Protein AF-A0A392MJX4-F1 (afdb_monomer_lite)

Radius of gyration: 23.98 Å; chains: 1; bounding box: 53×47×61 Å

Sequence (134 aa):
MEDSHSSLFNLGILDTLTDDELHEILDSYDAFCNATQSLLGGAGDLSYGAQFVSHVHTLCKHGLESLVLDHFLKVLEETFERNGASRFWRHFDPYADFVGLNKNDDINIDEDEIESVLYNALEEISIEKQYQEK

Foldseek 3Di:
DDDDPDPPDPVCVVVVDDPVLVVLLVVLVVQLLVLLCQQLPDPGDCVSVVVNVVSCVSCVVVVCNVVSVVSSVVSNVVSCCCVLVVLLCVLCVVVPVVVVVPPDPPDPPPPVVVVVSNVVSVVVSVVVVVVVVD

Structure (mmCIF, N/CA/C/O backbone):
data_AF-A0A392MJX4-F1
#
_entry.id   AF-A0A392MJX4-F1
#
loop_
_atom_site.group_PDB
_atom_site.id
_atom_site.type_symbol
_atom_site.label_atom_id
_atom_site.label_alt_id
_atom_site.label_comp_id
_atom_site.label_asym_id
_atom_site.label_entity_id
_atom_site.label_seq_id
_atom_site.pdbx_PDB_ins_code
_atom_site.Cartn_x
_atom_site.Cartn_y
_atom_site.Cartn_z
_atom_site.occupancy
_atom_site.B_iso_or_equiv
_atom_site.auth_seq_id
_atom_site.auth_comp_id
_atom_site.auth_asym_id
_atom_site.auth_atom_id
_atom_site.pdbx_PDB_model_num
ATOM 1 N N . MET A 1 1 ? -6.989 35.815 27.391 1.00 40.19 1 MET A N 1
ATOM 2 C CA . MET A 1 1 ? -6.335 35.148 26.250 1.00 40.19 1 MET A CA 1
ATOM 3 C C . MET A 1 1 ? -6.294 33.692 26.657 1.00 40.19 1 MET A C 1
ATOM 5 O O . MET A 1 1 ? -5.541 33.367 27.559 1.00 40.19 1 MET A O 1
ATOM 9 N N . GLU A 1 2 ? -7.266 32.917 26.184 1.00 41.00 2 GLU A N 1
ATOM 10 C CA . GLU A 1 2 ? -7.479 31.521 26.580 1.00 41.00 2 GLU A CA 1
ATOM 11 C C . GLU A 1 2 ? -6.544 30.597 25.799 1.00 41.00 2 GLU A C 1
ATOM 13 O O . GLU A 1 2 ? -6.492 30.641 24.569 1.00 41.00 2 GLU A O 1
ATOM 18 N N . ASP A 1 3 ? -5.821 29.766 26.543 1.00 44.00 3 ASP A N 1
ATOM 19 C CA . ASP A 1 3 ? -4.974 28.684 26.060 1.00 44.00 3 ASP A CA 1
ATOM 20 C C . ASP A 1 3 ? -5.820 27.616 25.346 1.00 44.00 3 ASP A C 1
ATOM 22 O O . ASP A 1 3 ? -6.567 26.875 25.978 1.00 44.00 3 ASP A O 1
ATOM 26 N N . SER A 1 4 ? -5.710 27.522 24.016 1.00 49.44 4 SER A N 1
ATOM 27 C CA . SER A 1 4 ? -6.468 26.566 23.183 1.00 49.44 4 SER A CA 1
ATOM 28 C C . SER A 1 4 ? -5.571 25.573 22.431 1.00 49.44 4 SER A C 1
ATOM 30 O O . SER A 1 4 ? -5.797 25.305 21.254 1.00 49.44 4 SER A O 1
ATOM 32 N N . HIS A 1 5 ? -4.541 25.014 23.081 1.00 50.31 5 HIS A N 1
ATOM 33 C CA . HIS A 1 5 ? -3.612 24.087 22.406 1.00 50.31 5 HIS A CA 1
ATOM 34 C C . HIS A 1 5 ? 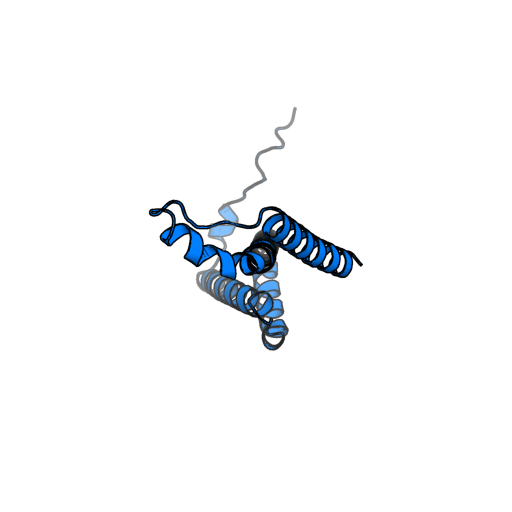-3.306 22.754 23.117 1.00 50.31 5 HIS A C 1
ATOM 36 O O . HIS A 1 5 ? -2.470 22.008 22.618 1.00 50.31 5 HIS A O 1
ATOM 42 N N . SER A 1 6 ? -3.984 22.366 24.208 1.00 49.78 6 SER A N 1
ATOM 43 C CA . SER A 1 6 ? -3.632 21.114 24.921 1.00 49.78 6 SER A CA 1
ATOM 44 C C . SER A 1 6 ? -4.520 19.886 24.640 1.00 49.78 6 SER A C 1
ATOM 46 O O . SER A 1 6 ? -4.470 18.934 25.413 1.00 49.78 6 SER A O 1
ATOM 48 N N . SER A 1 7 ? -5.337 19.864 23.578 1.00 51.97 7 SER A N 1
ATOM 49 C CA . SER A 1 7 ? -6.310 18.768 23.349 1.00 51.97 7 SER A CA 1
ATOM 50 C C . SER A 1 7 ? -6.000 17.837 22.164 1.00 51.97 7 SER A C 1
ATOM 52 O O . SER A 1 7 ? -6.863 17.053 21.778 1.00 51.97 7 SER A O 1
ATOM 54 N N . LEU A 1 8 ? -4.814 17.901 21.551 1.00 54.16 8 LEU A N 1
ATOM 55 C CA . LEU A 1 8 ? -4.556 17.126 20.324 1.00 54.16 8 LEU A CA 1
ATOM 56 C C . LEU A 1 8 ? -4.171 15.655 20.553 1.00 54.16 8 LEU A C 1
ATOM 58 O O . LEU A 1 8 ? -4.323 14.861 19.636 1.00 54.16 8 LEU A O 1
ATOM 62 N N . PHE A 1 9 ? -3.749 15.263 21.760 1.00 57.44 9 PHE A N 1
ATOM 63 C CA . PHE A 1 9 ? -3.405 13.868 22.065 1.00 57.44 9 PHE A CA 1
ATOM 64 C C . PHE A 1 9 ? -3.848 13.500 23.476 1.00 57.44 9 PHE A C 1
ATOM 66 O O . PHE A 1 9 ? -3.088 13.603 24.439 1.00 57.44 9 PHE A O 1
ATOM 73 N N . ASN A 1 10 ? -5.105 13.083 23.609 1.00 65.81 10 ASN A N 1
ATOM 74 C CA . ASN A 1 10 ? -5.617 12.574 24.872 1.00 65.81 10 ASN A CA 1
ATOM 75 C C . ASN A 1 10 ? -5.191 11.106 25.032 1.00 65.81 10 ASN A C 1
ATOM 77 O O . ASN A 1 10 ? -5.975 10.188 24.818 1.00 65.81 10 ASN A O 1
ATOM 81 N N . LEU A 1 11 ? -3.915 10.893 25.372 1.00 66.50 11 LEU A N 1
ATOM 82 C CA . LEU A 1 11 ? -3.323 9.567 25.608 1.00 66.50 11 LEU A CA 1
ATOM 83 C C . LEU A 1 11 ? -4.070 8.760 26.683 1.00 66.50 11 LEU A C 1
ATOM 85 O O . LEU A 1 11 ? -3.963 7.542 26.689 1.00 66.50 11 LEU A O 1
ATOM 89 N N . GLY A 1 12 ? -4.880 9.410 27.528 1.00 67.88 12 GLY A N 1
ATOM 90 C CA . GLY A 1 12 ? -5.768 8.738 28.483 1.00 67.88 12 GLY A CA 1
ATOM 91 C C . GLY A 1 12 ? -6.846 7.855 27.839 1.00 67.88 12 GLY A C 1
ATOM 92 O O . GLY A 1 12 ? -7.420 7.021 28.525 1.00 67.88 12 GLY A O 1
ATOM 93 N N . ILE A 1 13 ? -7.099 7.969 26.527 1.00 70.81 13 ILE A N 1
ATOM 94 C CA . ILE A 1 13 ? -7.909 6.985 25.784 1.00 70.81 13 ILE A CA 1
ATOM 95 C C . ILE A 1 13 ? -7.248 5.598 25.783 1.00 70.81 13 ILE A C 1
ATOM 97 O O . ILE A 1 13 ? -7.950 4.589 25.801 1.00 70.81 13 ILE A O 1
ATOM 101 N N . LEU A 1 14 ? -5.914 5.526 25.834 1.00 73.69 14 LEU A N 1
ATOM 102 C CA . LEU A 1 14 ? -5.201 4.250 25.933 1.00 73.69 14 LEU A CA 1
ATOM 103 C C . LEU A 1 14 ? -5.455 3.553 27.273 1.00 73.69 14 LEU A C 1
ATOM 105 O O . LEU A 1 14 ? -5.486 2.331 27.316 1.00 73.69 14 LEU A O 1
ATOM 109 N N . ASP A 1 15 ? -5.723 4.313 28.337 1.00 78.25 15 ASP A N 1
ATOM 110 C CA . ASP A 1 15 ? -6.066 3.757 29.652 1.00 78.25 15 ASP A CA 1
ATOM 111 C C . ASP A 1 15 ? -7.517 3.241 29.716 1.00 78.25 15 ASP A C 1
ATOM 113 O O . ASP A 1 15 ? -7.893 2.559 30.669 1.00 78.25 15 ASP A O 1
ATOM 117 N N . THR A 1 16 ? -8.350 3.574 28.720 1.00 82.12 16 THR A N 1
ATOM 118 C CA . THR A 1 16 ? -9.741 3.094 28.618 1.00 82.12 16 THR A CA 1
ATOM 119 C C . THR A 1 16 ? -9.893 1.823 27.789 1.00 82.12 16 THR A C 1
ATOM 121 O O . THR A 1 16 ? -10.964 1.220 27.812 1.00 82.12 16 THR A O 1
ATOM 124 N N . LEU A 1 17 ? -8.835 1.419 27.085 1.00 85.88 17 LEU A N 1
ATOM 125 C CA . LEU A 1 17 ? -8.809 0.223 26.257 1.00 85.88 17 LEU A CA 1
ATOM 126 C C . LEU A 1 17 ? -8.699 -1.032 27.122 1.00 85.88 17 LEU A C 1
ATOM 128 O O . LEU A 1 17 ? -7.837 -1.145 27.994 1.00 85.88 17 LEU A O 1
ATOM 132 N N . THR A 1 18 ? -9.577 -1.989 26.857 1.00 90.69 18 THR A N 1
ATOM 133 C CA . THR A 1 18 ? -9.494 -3.326 27.446 1.00 90.69 18 THR A CA 1
ATOM 134 C C . THR A 1 18 ? -8.467 -4.190 26.709 1.00 90.69 18 THR A C 1
ATOM 136 O O . THR A 1 18 ? -8.162 -3.950 25.539 1.00 90.69 18 THR A O 1
ATOM 139 N N . ASP A 1 19 ? -7.955 -5.232 27.371 1.00 90.50 19 ASP A N 1
ATOM 140 C CA . ASP A 1 19 ? -7.042 -6.199 26.740 1.00 90.50 19 ASP A CA 1
ATOM 141 C C . ASP A 1 19 ? -7.672 -6.861 25.499 1.00 90.50 19 ASP A C 1
ATOM 143 O O . ASP A 1 19 ? -6.989 -7.076 24.497 1.00 90.50 19 ASP A O 1
ATOM 147 N N . ASP A 1 20 ? -8.983 -7.125 25.535 1.00 92.25 20 ASP A N 1
ATOM 148 C CA . ASP A 1 20 ? -9.726 -7.707 24.411 1.00 92.25 20 ASP A CA 1
ATOM 149 C C . ASP A 1 20 ? -9.774 -6.751 23.205 1.00 92.25 20 ASP A C 1
ATOM 151 O O . ASP A 1 20 ? -9.562 -7.170 22.066 1.00 92.25 20 ASP A O 1
ATOM 155 N N . GLU A 1 21 ? -10.009 -5.457 23.440 1.00 91.00 21 GLU A N 1
ATOM 156 C CA . GLU A 1 21 ? -10.014 -4.436 22.384 1.00 91.00 21 GLU A CA 1
ATOM 157 C C . GLU A 1 21 ? -8.611 -4.198 21.816 1.00 91.00 21 GLU A C 1
ATOM 159 O O . GLU A 1 21 ? -8.460 -4.035 20.606 1.00 91.00 21 GLU A O 1
ATOM 164 N N . LEU A 1 22 ? -7.573 -4.226 22.658 1.00 91.19 22 LEU A N 1
ATOM 165 C CA . LEU A 1 22 ? -6.184 -4.150 22.198 1.00 91.19 22 LEU A CA 1
ATOM 166 C C . LEU A 1 22 ? -5.834 -5.321 21.281 1.00 91.19 22 LEU A C 1
ATOM 168 O O . LEU A 1 22 ? -5.216 -5.115 20.235 1.00 91.19 22 LEU A O 1
ATOM 172 N N . HIS A 1 23 ? -6.238 -6.536 21.650 1.00 93.94 23 HIS A N 1
ATOM 173 C CA . HIS A 1 23 ? -5.995 -7.710 20.823 1.00 93.94 23 HIS A CA 1
ATOM 174 C C . HIS A 1 23 ? -6.762 -7.628 19.496 1.00 93.94 23 HIS A C 1
ATOM 176 O O . HIS A 1 23 ? -6.169 -7.838 18.440 1.00 93.94 23 HIS A O 1
ATOM 182 N N . GLU A 1 24 ? -8.034 -7.209 19.527 1.00 94.75 24 GLU A N 1
ATOM 183 C CA . GLU A 1 24 ? -8.847 -6.984 18.323 1.00 94.75 24 GLU A CA 1
ATOM 184 C C . GLU A 1 24 ? -8.207 -5.954 17.375 1.00 94.75 24 GLU A C 1
ATOM 186 O O . GLU A 1 24 ? -8.180 -6.172 16.159 1.00 94.75 24 GLU A O 1
ATOM 191 N N . ILE A 1 25 ? -7.680 -4.846 17.912 1.00 93.94 25 ILE A N 1
ATOM 192 C CA . ILE A 1 25 ? -6.996 -3.808 17.130 1.00 93.94 25 ILE A CA 1
ATOM 193 C C . ILE A 1 25 ? -5.735 -4.365 16.473 1.00 93.94 25 ILE A C 1
ATOM 195 O O . ILE A 1 25 ? -5.545 -4.164 15.273 1.00 93.94 25 ILE A O 1
ATOM 199 N N . LEU A 1 26 ? -4.880 -5.054 17.233 1.00 94.81 26 LEU A N 1
ATOM 200 C CA . LEU A 1 26 ? -3.616 -5.587 16.722 1.00 94.81 26 LEU A CA 1
ATOM 201 C C . LEU A 1 26 ? -3.848 -6.637 15.633 1.00 94.81 26 LEU A C 1
ATOM 203 O O . LEU A 1 26 ? -3.254 -6.538 14.559 1.00 94.81 26 LEU A O 1
ATOM 207 N N . ASP A 1 27 ? -4.757 -7.581 15.874 1.00 96.31 27 ASP A N 1
ATOM 208 C CA . ASP A 1 27 ? -5.085 -8.636 14.916 1.00 96.31 27 ASP A CA 1
ATOM 209 C C . ASP A 1 27 ? -5.732 -8.057 13.654 1.00 96.31 27 ASP A C 1
ATOM 211 O O . ASP A 1 27 ? -5.393 -8.440 12.532 1.00 96.31 27 ASP A O 1
ATOM 215 N N . SER A 1 28 ? -6.639 -7.086 13.817 1.00 95.69 28 SER A N 1
ATOM 216 C CA . SER A 1 28 ? -7.266 -6.413 12.678 1.00 95.69 28 SER A CA 1
ATOM 217 C C . SER A 1 28 ? -6.265 -5.590 11.882 1.00 95.69 28 SER A C 1
ATOM 219 O O . SER A 1 28 ? -6.368 -5.548 10.659 1.00 95.69 28 SER A O 1
ATOM 221 N N . TYR A 1 29 ? -5.295 -4.952 12.539 1.00 95.94 29 TYR A N 1
ATOM 222 C CA . TYR A 1 29 ? -4.262 -4.174 11.865 1.00 95.94 29 TYR A CA 1
ATOM 223 C C . TYR A 1 29 ? -3.300 -5.062 11.074 1.00 95.94 29 TYR A C 1
ATOM 225 O O . TYR A 1 29 ? -3.015 -4.758 9.915 1.00 95.94 29 TYR A O 1
ATOM 233 N N . ASP A 1 30 ? -2.851 -6.184 11.640 1.00 96.12 30 ASP A N 1
ATOM 234 C CA . ASP A 1 30 ? -2.000 -7.141 10.923 1.00 96.12 30 ASP A CA 1
ATOM 235 C C . ASP A 1 30 ? -2.737 -7.746 9.717 1.00 96.12 30 ASP A C 1
ATOM 237 O O . ASP A 1 30 ? -2.242 -7.732 8.585 1.00 96.12 30 ASP A O 1
ATOM 241 N N . ALA A 1 31 ? -3.982 -8.184 9.920 1.00 95.19 31 ALA A N 1
ATOM 242 C CA . ALA A 1 31 ? -4.804 -8.732 8.849 1.00 95.19 31 ALA A CA 1
ATOM 243 C C . ALA A 1 31 ? -5.139 -7.689 7.767 1.00 95.19 31 ALA A C 1
ATOM 245 O O . ALA A 1 31 ? -5.152 -8.018 6.578 1.00 95.19 31 ALA A O 1
ATOM 246 N N . PHE A 1 32 ? -5.348 -6.425 8.146 1.00 96.12 32 PHE A N 1
ATOM 247 C CA . PHE A 1 32 ? -5.483 -5.304 7.215 1.00 96.12 32 PHE A CA 1
ATOM 248 C C . PHE A 1 32 ? -4.216 -5.097 6.377 1.00 96.12 32 PHE A C 1
ATOM 250 O O . PHE A 1 32 ? -4.319 -4.989 5.153 1.00 96.12 32 PHE A O 1
ATOM 257 N N . CYS A 1 33 ? -3.030 -5.084 6.996 1.00 94.06 33 CYS A N 1
ATOM 258 C CA . CYS A 1 33 ? -1.757 -4.960 6.279 1.00 94.06 33 CYS A CA 1
ATOM 259 C C . CYS A 1 33 ? -1.606 -6.087 5.243 1.00 94.06 33 CYS A C 1
ATOM 261 O O . CYS A 1 33 ? -1.330 -5.834 4.069 1.00 94.06 33 CYS A O 1
ATOM 263 N N . ASN A 1 34 ? -1.869 -7.330 5.654 1.00 93.12 34 ASN A N 1
ATOM 264 C CA . ASN A 1 34 ? -1.781 -8.507 4.789 1.00 93.12 34 ASN A CA 1
ATOM 265 C C . ASN A 1 34 ? -2.790 -8.463 3.626 1.00 93.12 34 ASN A C 1
ATOM 267 O O . ASN A 1 34 ? -2.437 -8.754 2.478 1.00 93.12 34 ASN A O 1
ATOM 271 N N . ALA A 1 35 ? -4.036 -8.058 3.893 1.00 93.19 35 ALA A N 1
ATOM 272 C CA . ALA A 1 35 ? -5.058 -7.895 2.861 1.00 93.19 35 ALA A CA 1
ATOM 273 C C . ALA A 1 35 ? -4.703 -6.764 1.882 1.00 93.19 35 ALA A C 1
ATOM 275 O O . ALA A 1 35 ? -4.875 -6.923 0.676 1.00 93.19 35 ALA A O 1
ATOM 276 N N . THR A 1 36 ? -4.144 -5.656 2.377 1.00 92.38 36 THR A N 1
ATOM 277 C CA . THR A 1 36 ? -3.678 -4.528 1.553 1.00 92.38 36 THR A CA 1
ATOM 278 C C . THR A 1 36 ? -2.566 -4.962 0.602 1.00 92.38 36 THR A C 1
ATOM 280 O O . THR A 1 36 ? -2.638 -4.695 -0.597 1.00 92.38 36 THR A O 1
ATOM 283 N N . GLN A 1 37 ? -1.575 -5.703 1.105 1.00 89.94 37 GLN A N 1
ATOM 284 C CA . GLN A 1 37 ? -0.499 -6.262 0.282 1.00 89.94 37 GLN A CA 1
ATOM 285 C C . GLN A 1 37 ? -1.018 -7.263 -0.758 1.00 89.94 37 GLN A C 1
ATOM 287 O O . GLN A 1 37 ? -0.514 -7.297 -1.876 1.00 89.94 37 GLN A O 1
ATOM 292 N N . SER A 1 38 ? -2.043 -8.052 -0.427 1.00 90.31 38 SER A N 1
ATOM 293 C CA . SER A 1 38 ? -2.642 -9.021 -1.360 1.00 90.31 38 SER A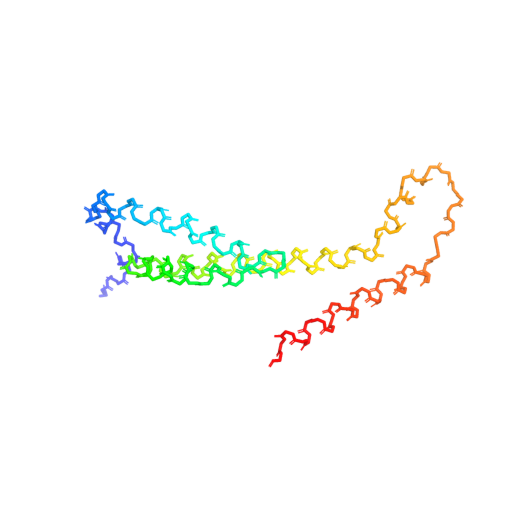 CA 1
ATOM 294 C C . SER A 1 38 ? -3.492 -8.347 -2.447 1.00 90.31 38 SER A C 1
ATOM 296 O O . SER A 1 38 ? -3.515 -8.799 -3.592 1.00 90.31 38 SER A O 1
ATOM 298 N N . LEU A 1 39 ? -4.166 -7.244 -2.106 1.00 89.06 39 LEU A N 1
ATOM 299 C CA . LEU A 1 39 ? -4.972 -6.450 -3.037 1.00 89.06 39 LEU A CA 1
ATOM 300 C C . LEU A 1 39 ? -4.113 -5.639 -4.008 1.00 89.06 39 LEU A C 1
ATOM 302 O O . LEU A 1 39 ? -4.426 -5.580 -5.194 1.00 89.06 39 LEU A O 1
ATOM 306 N N . LEU A 1 40 ? -3.055 -5.001 -3.504 1.00 84.75 40 LEU A N 1
ATOM 307 C CA . LEU A 1 40 ? -2.212 -4.095 -4.289 1.00 84.75 40 LEU A CA 1
ATOM 308 C C . LEU A 1 40 ? -0.993 -4.803 -4.902 1.00 84.75 40 LEU A C 1
ATOM 310 O O . LEU A 1 40 ? -0.450 -4.363 -5.910 1.00 84.75 40 LEU A O 1
ATOM 314 N N . GLY A 1 41 ? -0.552 -5.921 -4.331 1.00 77.31 41 GLY A N 1
ATOM 315 C CA . GLY A 1 41 ? 0.622 -6.647 -4.794 1.00 77.31 41 GLY A CA 1
ATOM 316 C C . GLY A 1 41 ? 0.391 -7.457 -6.075 1.00 77.31 41 GLY A C 1
ATOM 317 O O . GLY A 1 41 ? -0.561 -8.226 -6.198 1.00 77.31 41 GLY A O 1
ATOM 318 N N . GLY A 1 42 ? 1.343 -7.372 -7.010 1.00 70.69 42 GLY A N 1
ATOM 319 C CA . GLY A 1 42 ? 1.433 -8.279 -8.158 1.00 70.69 42 GLY A CA 1
ATOM 320 C C . GLY A 1 42 ? 0.227 -8.193 -9.097 1.00 70.69 42 GLY A C 1
ATOM 321 O O . GLY A 1 42 ? 0.012 -7.162 -9.723 1.00 70.69 42 GLY A O 1
ATOM 322 N N . ALA A 1 43 ? -0.523 -9.293 -9.228 1.00 67.44 43 ALA A N 1
ATOM 323 C CA . ALA A 1 43 ? -1.716 -9.370 -10.076 1.00 67.44 43 ALA A CA 1
ATOM 324 C C . ALA A 1 43 ? -2.993 -8.816 -9.409 1.00 67.44 43 ALA A C 1
ATOM 326 O O . ALA A 1 43 ? -3.997 -8.671 -10.101 1.00 67.44 43 ALA A O 1
ATOM 327 N N . GLY A 1 44 ? -2.948 -8.518 -8.102 1.00 76.62 44 GLY A N 1
ATOM 328 C CA . GLY A 1 44 ? -4.082 -8.070 -7.293 1.00 76.62 44 GLY A CA 1
ATOM 329 C C . GLY A 1 44 ? -5.151 -9.150 -7.100 1.00 76.62 44 GLY A C 1
ATOM 330 O O . GLY A 1 44 ? -5.844 -9.537 -8.040 1.00 76.62 44 GLY A O 1
ATOM 331 N N . ASP A 1 45 ? -5.324 -9.637 -5.869 1.00 83.69 45 ASP A N 1
ATOM 332 C CA . ASP A 1 45 ? -6.373 -10.614 -5.555 1.00 83.69 45 ASP A CA 1
ATOM 333 C C . ASP A 1 45 ? -7.589 -9.946 -4.897 1.00 83.69 45 ASP A C 1
ATOM 335 O O . ASP A 1 45 ? -7.628 -9.681 -3.693 1.00 83.69 45 ASP A O 1
ATOM 339 N N . LEU A 1 46 ? -8.629 -9.710 -5.704 1.00 85.69 46 LEU A N 1
ATOM 340 C CA . LEU A 1 46 ? -9.884 -9.096 -5.261 1.00 85.69 46 LEU A CA 1
ATOM 341 C C . LEU A 1 46 ? -10.682 -9.964 -4.274 1.00 85.69 46 LEU A C 1
ATOM 343 O O . LEU A 1 46 ? -11.605 -9.451 -3.637 1.00 85.69 46 LEU A O 1
ATOM 347 N N . SER A 1 47 ? -10.347 -11.249 -4.104 1.00 87.19 47 SER A N 1
ATOM 348 C CA . SER A 1 47 ? -11.020 -12.113 -3.125 1.00 87.19 47 SER A CA 1
ATOM 349 C C . SER A 1 47 ? -10.808 -11.639 -1.680 1.00 87.19 47 SER A C 1
ATOM 351 O O . SER A 1 47 ? -11.675 -11.852 -0.830 1.00 87.19 47 SER A O 1
ATOM 353 N N . TYR A 1 48 ? -9.732 -10.888 -1.421 1.00 86.06 48 TYR A N 1
ATOM 354 C CA . TYR A 1 48 ? -9.432 -10.288 -0.120 1.00 86.06 48 TYR A CA 1
ATOM 355 C C . TYR A 1 48 ? -10.229 -9.008 0.171 1.00 86.06 48 TYR A C 1
ATOM 357 O O . TYR A 1 48 ? -10.193 -8.513 1.297 1.00 86.06 48 TYR A O 1
ATOM 365 N N . GLY A 1 49 ? -10.993 -8.476 -0.792 1.00 88.00 49 GLY A N 1
ATOM 366 C CA . GLY A 1 49 ? -11.714 -7.208 -0.636 1.00 88.00 49 GLY A CA 1
ATOM 367 C C . GLY A 1 49 ? -12.711 -7.204 0.529 1.00 88.00 49 GLY A C 1
ATOM 368 O O . GLY A 1 49 ? -12.785 -6.237 1.284 1.00 88.00 49 GLY A O 1
ATOM 369 N N . ALA A 1 50 ? -13.441 -8.304 0.736 1.00 90.06 50 ALA A N 1
ATOM 370 C CA . ALA A 1 50 ? -14.389 -8.412 1.848 1.00 90.06 50 ALA A CA 1
ATOM 371 C C . ALA A 1 50 ? -13.684 -8.437 3.216 1.00 90.06 50 ALA A C 1
ATOM 373 O O . ALA A 1 50 ? -14.140 -7.797 4.164 1.00 90.06 50 ALA A O 1
ATOM 374 N N . GLN A 1 51 ? -12.552 -9.140 3.305 1.00 90.88 51 GLN A N 1
ATOM 375 C CA . GLN A 1 51 ? -11.735 -9.200 4.515 1.00 90.88 51 GLN A CA 1
ATOM 376 C C . GLN A 1 51 ? -11.107 -7.833 4.819 1.00 90.88 51 GLN A C 1
ATOM 378 O O . GLN A 1 51 ? -11.186 -7.358 5.950 1.00 90.88 51 GLN A O 1
ATOM 383 N N . PHE A 1 52 ? -10.566 -7.168 3.796 1.00 92.50 52 PHE A N 1
ATOM 384 C CA . PHE A 1 52 ? -10.033 -5.812 3.889 1.00 92.50 52 PHE A CA 1
ATOM 385 C C . PHE A 1 52 ? -11.064 -4.842 4.475 1.00 92.50 52 PHE A C 1
ATOM 387 O O . PHE A 1 52 ? -10.792 -4.202 5.488 1.00 92.50 52 PHE A O 1
ATOM 394 N N . VAL A 1 53 ? -12.274 -4.785 3.903 1.00 93.38 53 VAL A N 1
ATOM 395 C CA . VAL A 1 53 ? -13.339 -3.886 4.382 1.00 93.38 53 VAL A CA 1
ATOM 396 C C . VAL A 1 53 ? -13.721 -4.191 5.831 1.00 93.38 53 VAL A C 1
ATOM 398 O O . VAL A 1 53 ? -13.929 -3.263 6.612 1.00 93.38 53 VAL A O 1
ATOM 401 N N . SER A 1 54 ? -13.781 -5.471 6.210 1.00 95.25 54 SER A N 1
ATOM 402 C CA . SER A 1 54 ? -14.076 -5.865 7.590 1.00 95.25 54 SER A CA 1
ATOM 403 C C . SER A 1 54 ? -13.033 -5.323 8.570 1.00 95.25 54 SER A C 1
ATOM 405 O O . SER A 1 54 ? -13.406 -4.734 9.582 1.00 95.25 54 SER A O 1
ATOM 407 N N . HIS A 1 55 ? -11.740 -5.478 8.272 1.00 95.12 55 HIS A N 1
ATOM 408 C CA . HIS A 1 55 ? -10.676 -4.996 9.157 1.00 95.12 55 HIS A CA 1
ATOM 409 C C . HIS A 1 55 ? -10.587 -3.469 9.186 1.00 95.12 55 HIS A C 1
ATOM 411 O O . HIS A 1 55 ? -10.423 -2.897 10.261 1.00 95.12 55 HIS A O 1
ATOM 417 N N . VAL A 1 56 ? -10.792 -2.798 8.048 1.00 94.62 56 VAL A N 1
ATOM 418 C CA . VAL A 1 56 ? -10.913 -1.332 7.998 1.00 94.62 56 VAL A CA 1
ATOM 419 C C . VAL A 1 56 ? -12.049 -0.858 8.899 1.00 94.62 56 VAL A C 1
ATOM 421 O O . VAL A 1 56 ? -11.855 0.056 9.695 1.00 94.62 56 VAL A O 1
ATOM 424 N N . HIS A 1 57 ? -13.220 -1.499 8.841 1.00 95.25 57 HIS A N 1
ATOM 425 C CA . HIS A 1 57 ? -14.339 -1.106 9.691 1.00 95.25 57 HIS A CA 1
ATOM 426 C C . HIS A 1 57 ? -14.010 -1.272 11.182 1.00 95.25 57 HIS A C 1
ATOM 428 O O . HIS A 1 57 ? -14.308 -0.365 11.966 1.00 95.25 57 HIS A O 1
ATOM 434 N N . THR A 1 58 ? -13.377 -2.381 11.573 1.00 93.62 58 THR A N 1
ATOM 435 C CA . THR A 1 58 ? -12.942 -2.601 12.960 1.00 93.62 58 THR A CA 1
ATOM 436 C C . THR A 1 58 ? -11.953 -1.530 13.417 1.00 93.62 58 THR A C 1
ATOM 438 O O . THR A 1 58 ? -12.119 -0.959 14.490 1.00 93.62 58 THR A O 1
ATOM 441 N N . LEU A 1 59 ? -10.969 -1.177 12.590 1.00 93.31 59 LEU A N 1
ATOM 442 C CA . LEU A 1 59 ? -9.981 -0.146 12.921 1.00 93.31 59 LEU A CA 1
ATOM 443 C C . LEU A 1 59 ? -10.612 1.254 13.001 1.00 93.31 59 LEU A C 1
ATOM 445 O O . LEU A 1 59 ? -10.330 2.010 13.931 1.00 93.31 59 LEU A O 1
ATOM 449 N N . CYS A 1 60 ? -11.533 1.587 12.093 1.00 92.69 60 CYS A N 1
ATOM 450 C CA . CYS A 1 60 ? -12.266 2.854 12.135 1.00 92.69 60 CYS A CA 1
ATOM 451 C C . CYS A 1 60 ? -13.194 2.955 13.354 1.00 92.69 60 CYS A C 1
ATOM 453 O O . CYS A 1 60 ? -13.340 4.040 13.914 1.00 92.69 60 CYS A O 1
ATOM 455 N N . LYS A 1 61 ? -13.783 1.841 13.817 1.00 92.62 61 LYS A N 1
ATOM 456 C CA . LYS A 1 61 ? -14.561 1.795 15.071 1.00 92.62 61 LYS A CA 1
ATOM 457 C C . LYS A 1 61 ? -13.711 2.226 16.275 1.00 92.62 61 LYS A C 1
ATOM 459 O O . LYS A 1 61 ? -14.240 2.859 17.184 1.00 92.62 61 LYS A O 1
ATOM 464 N N . HIS A 1 62 ? -12.412 1.937 16.242 1.00 90.06 62 HIS A N 1
ATOM 465 C CA . HIS A 1 62 ? -11.431 2.337 17.257 1.00 90.06 62 HIS A CA 1
ATOM 466 C C . HIS A 1 62 ? -10.768 3.699 16.978 1.00 90.06 62 HIS A C 1
ATOM 468 O O . HIS A 1 62 ? -9.831 4.087 17.668 1.00 90.06 62 HIS A O 1
ATOM 474 N N . GLY A 1 63 ? -11.244 4.449 15.977 1.00 88.81 63 GLY A N 1
ATOM 475 C CA . GLY A 1 63 ? -10.733 5.783 15.646 1.00 88.81 63 GLY A CA 1
ATOM 476 C C . GLY A 1 63 ? -9.396 5.792 14.896 1.00 88.81 63 GLY A C 1
ATOM 477 O O . GLY A 1 63 ? -8.760 6.838 14.807 1.00 88.81 63 GLY A O 1
ATOM 478 N N . LEU A 1 64 ? -8.969 4.658 14.333 1.00 90.94 64 LEU A N 1
ATOM 479 C CA . LEU A 1 64 ? -7.690 4.506 13.622 1.00 90.94 64 LEU A CA 1
ATOM 480 C C . LEU A 1 64 ? -7.799 4.791 12.113 1.00 90.94 64 LEU A C 1
ATOM 482 O O . LEU A 1 64 ? -7.000 4.298 11.321 1.00 90.94 64 LEU A O 1
ATOM 486 N N . GLU A 1 65 ? -8.781 5.592 11.699 1.00 91.81 65 GLU A N 1
ATOM 487 C CA . GLU A 1 65 ? -9.051 5.894 10.287 1.00 91.81 65 GLU A CA 1
ATOM 488 C C . GLU A 1 65 ? -7.841 6.519 9.578 1.00 91.81 65 GLU A C 1
ATOM 490 O O . GLU A 1 65 ? -7.476 6.087 8.486 1.00 91.81 65 GLU A O 1
ATOM 495 N N . SER A 1 66 ? -7.171 7.486 10.215 1.00 91.19 66 SER A N 1
ATOM 496 C CA . SER A 1 66 ? -5.988 8.129 9.631 1.00 91.19 66 SER A CA 1
ATOM 497 C C . SER A 1 66 ? -4.843 7.139 9.422 1.00 91.19 66 SER A C 1
ATOM 499 O O . SER A 1 66 ? -4.190 7.170 8.388 1.00 91.19 66 SER A O 1
ATOM 501 N N . LEU A 1 67 ? -4.640 6.213 10.366 1.00 92.44 67 LEU A N 1
ATOM 502 C CA . LEU A 1 67 ? -3.609 5.179 10.267 1.00 92.44 67 LEU A CA 1
ATOM 503 C C . LEU A 1 67 ? -3.878 4.234 9.088 1.00 92.44 67 LEU A C 1
ATOM 505 O O . LEU A 1 67 ? -2.962 3.908 8.335 1.00 92.44 67 LEU A O 1
ATOM 509 N N . VAL A 1 68 ? -5.133 3.807 8.930 1.00 93.69 68 VAL A N 1
ATOM 510 C CA . VAL A 1 68 ? -5.570 2.957 7.815 1.00 93.69 68 VAL A CA 1
ATOM 511 C C . VAL A 1 68 ? -5.338 3.660 6.478 1.00 93.69 68 VAL A C 1
ATOM 513 O O . VAL A 1 68 ? -4.784 3.062 5.556 1.00 93.69 68 VAL A O 1
ATOM 516 N N . LEU A 1 69 ? -5.737 4.930 6.381 1.00 92.50 69 LEU A N 1
ATOM 517 C CA . LEU A 1 69 ? -5.605 5.732 5.169 1.00 92.50 69 LEU A CA 1
ATOM 518 C C . LEU A 1 69 ? -4.134 5.948 4.800 1.00 92.50 69 LEU A C 1
ATOM 520 O O . LEU A 1 69 ? -3.747 5.665 3.666 1.00 92.50 69 LEU A O 1
ATOM 524 N N . ASP A 1 70 ? -3.311 6.384 5.754 1.00 94.12 70 ASP A N 1
ATOM 525 C CA . ASP A 1 70 ? -1.884 6.637 5.539 1.00 94.12 70 ASP A CA 1
ATOM 526 C C . ASP A 1 70 ? -1.151 5.359 5.115 1.00 94.12 70 ASP A C 1
ATOM 528 O O . ASP A 1 70 ? -0.351 5.374 4.177 1.00 94.12 70 ASP A O 1
ATOM 532 N N . HIS A 1 71 ? -1.448 4.229 5.766 1.00 92.81 71 HIS A N 1
ATOM 533 C CA . HIS A 1 71 ? -0.854 2.946 5.402 1.00 92.81 71 HIS A CA 1
ATOM 534 C C . HIS A 1 71 ? -1.255 2.518 3.989 1.00 92.81 71 HIS A C 1
ATOM 536 O O . HIS A 1 71 ? -0.395 2.134 3.197 1.00 92.81 71 HIS A O 1
ATOM 542 N N . PHE A 1 72 ? -2.545 2.603 3.654 1.00 91.75 72 PHE A N 1
ATOM 543 C CA . PHE A 1 72 ? -3.034 2.223 2.332 1.00 91.75 72 PHE A CA 1
ATOM 544 C C . PHE A 1 72 ? -2.390 3.067 1.228 1.00 91.75 72 PHE A C 1
ATOM 546 O O . PHE A 1 72 ? -1.892 2.508 0.252 1.00 91.75 72 PHE A O 1
ATOM 553 N N . LEU A 1 73 ? -2.347 4.394 1.395 1.00 89.56 73 LEU A N 1
ATOM 554 C CA . LEU A 1 73 ? -1.721 5.295 0.424 1.00 89.56 73 LEU A CA 1
ATOM 555 C C . LEU A 1 73 ? -0.228 5.019 0.264 1.00 89.56 73 LEU A C 1
ATOM 557 O O . LEU A 1 73 ? 0.261 4.998 -0.861 1.00 89.56 73 LEU A O 1
ATOM 561 N N . LYS A 1 74 ? 0.481 4.744 1.361 1.00 91.06 74 LYS A N 1
ATOM 562 C CA . LYS A 1 74 ? 1.900 4.396 1.308 1.00 91.06 74 LYS A CA 1
ATOM 563 C C . LYS A 1 74 ? 2.143 3.099 0.537 1.00 91.06 74 LYS A C 1
ATOM 565 O O . LYS A 1 74 ? 2.998 3.063 -0.340 1.00 91.06 74 LYS A O 1
ATOM 570 N N . VAL A 1 75 ? 1.393 2.034 0.827 1.00 89.38 75 VAL A N 1
ATOM 571 C CA . VAL A 1 75 ? 1.546 0.758 0.103 1.00 89.38 75 VAL A CA 1
ATOM 572 C C . VAL A 1 75 ? 1.164 0.914 -1.369 1.00 89.38 75 VAL A C 1
ATOM 574 O O . VAL A 1 75 ? 1.787 0.297 -2.236 1.00 89.38 75 VAL A O 1
ATOM 577 N N . LEU A 1 76 ? 0.165 1.746 -1.665 1.00 87.25 76 LEU A N 1
ATOM 578 C CA . LEU A 1 76 ? -0.228 2.088 -3.027 1.00 87.25 76 LEU A CA 1
ATOM 579 C C . LEU A 1 76 ? 0.913 2.791 -3.771 1.00 87.25 76 LEU A C 1
ATOM 581 O O . LEU A 1 76 ? 1.296 2.338 -4.847 1.00 87.25 76 LEU A O 1
ATOM 585 N N . GLU A 1 77 ? 1.490 3.838 -3.181 1.00 85.69 77 GLU A N 1
ATOM 586 C CA . GLU A 1 77 ? 2.646 4.565 -3.714 1.00 85.69 77 GLU A CA 1
ATOM 587 C C . GLU A 1 77 ? 3.836 3.626 -3.951 1.00 85.69 77 GLU A C 1
ATOM 589 O O . GLU A 1 77 ? 4.305 3.512 -5.081 1.00 85.69 77 GLU A O 1
ATOM 594 N N . GLU A 1 78 ? 4.249 2.857 -2.939 1.00 87.31 78 GLU A N 1
ATOM 595 C CA . GLU A 1 78 ? 5.351 1.888 -3.043 1.00 87.31 78 GLU A CA 1
ATOM 596 C C . GLU A 1 78 ? 5.099 0.840 -4.140 1.00 87.31 78 GLU A C 1
ATOM 598 O O . GLU A 1 78 ? 6.016 0.407 -4.844 1.00 87.31 78 GLU A O 1
ATOM 603 N N . THR A 1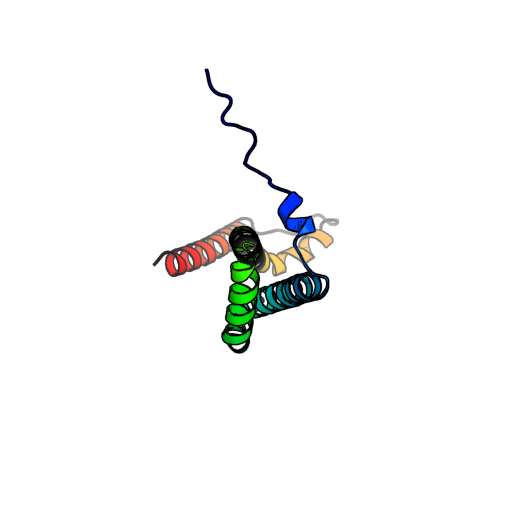 79 ? 3.846 0.418 -4.312 1.00 84.38 79 THR A N 1
ATOM 604 C CA . THR A 1 79 ? 3.450 -0.526 -5.361 1.00 84.38 79 THR A CA 1
ATOM 605 C C . THR A 1 79 ? 3.556 0.103 -6.745 1.00 84.38 79 THR A C 1
ATOM 607 O O . THR A 1 79 ? 4.071 -0.538 -7.665 1.00 84.38 79 THR A O 1
ATOM 610 N N . PHE A 1 80 ? 3.102 1.345 -6.905 1.00 77.94 80 PHE A N 1
ATOM 611 C CA . PHE A 1 80 ? 3.229 2.084 -8.157 1.00 77.94 80 PHE A CA 1
ATOM 612 C C . PHE A 1 80 ? 4.682 2.350 -8.517 1.00 77.94 80 PHE A C 1
ATOM 614 O O . PHE A 1 80 ? 5.077 2.085 -9.651 1.00 77.94 80 PHE A O 1
ATOM 621 N N . GLU A 1 81 ? 5.488 2.806 -7.561 1.00 79.81 81 GLU A N 1
ATOM 622 C CA . GLU A 1 81 ? 6.917 3.018 -7.760 1.00 79.81 81 GLU A CA 1
ATOM 623 C C . GLU A 1 81 ? 7.605 1.717 -8.159 1.00 79.81 81 GLU A C 1
ATOM 625 O O . GLU A 1 81 ? 8.314 1.676 -9.161 1.00 79.81 81 GLU A O 1
ATOM 630 N N . ARG A 1 82 ? 7.350 0.622 -7.438 1.00 80.06 82 ARG A N 1
ATOM 631 C CA . ARG A 1 82 ? 7.969 -0.673 -7.729 1.00 80.06 82 ARG A CA 1
ATOM 632 C C . ARG A 1 82 ? 7.560 -1.217 -9.092 1.00 80.06 82 ARG A C 1
ATOM 634 O O . ARG A 1 82 ? 8.428 -1.655 -9.841 1.00 80.06 82 ARG A O 1
ATOM 641 N N . ASN A 1 83 ? 6.272 -1.202 -9.427 1.00 74.38 83 ASN A N 1
ATOM 642 C CA . ASN A 1 83 ? 5.791 -1.731 -10.703 1.00 74.38 83 ASN A CA 1
ATOM 643 C C .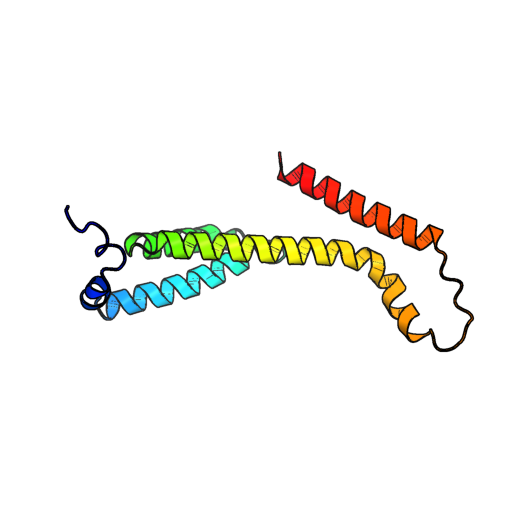 ASN A 1 83 ? 6.176 -0.820 -11.878 1.00 74.38 83 ASN A C 1
ATOM 645 O O . ASN A 1 83 ? 6.585 -1.320 -12.922 1.00 74.38 83 ASN A O 1
ATOM 649 N N . GLY A 1 84 ? 6.100 0.501 -11.709 1.00 72.25 84 GLY A N 1
ATOM 650 C CA . GLY A 1 84 ? 6.498 1.481 -12.718 1.00 72.25 84 GLY A CA 1
ATOM 651 C C . GLY A 1 84 ? 8.004 1.469 -12.971 1.00 72.25 84 GLY A C 1
ATOM 652 O O . GLY A 1 84 ? 8.433 1.302 -14.111 1.00 72.25 84 GLY A O 1
ATOM 653 N N . ALA A 1 85 ? 8.816 1.555 -11.913 1.00 71.44 85 ALA A N 1
ATOM 654 C CA . ALA A 1 85 ? 10.271 1.502 -12.026 1.00 71.44 85 ALA A CA 1
ATOM 655 C C . ALA A 1 85 ? 10.749 0.134 -12.523 1.00 71.44 85 ALA A C 1
ATOM 657 O O . ALA A 1 85 ? 11.635 0.074 -13.367 1.00 71.44 85 ALA A O 1
ATOM 658 N N . SER A 1 86 ? 10.159 -0.975 -12.064 1.00 72.06 86 SER A N 1
ATOM 659 C CA . SER A 1 86 ? 10.528 -2.300 -12.574 1.00 72.06 86 SER A CA 1
ATOM 660 C C . SER A 1 86 ? 10.209 -2.446 -14.061 1.00 72.06 86 SER A C 1
ATOM 662 O O . SER A 1 86 ? 11.047 -2.965 -14.795 1.00 72.06 86 SER A O 1
ATOM 664 N N . ARG A 1 87 ? 9.044 -1.970 -14.527 1.00 74.06 87 ARG A N 1
ATOM 665 C CA . ARG A 1 87 ? 8.710 -1.986 -15.960 1.00 74.06 87 ARG A CA 1
ATOM 666 C C . ARG A 1 87 ? 9.674 -1.115 -16.760 1.00 74.06 87 ARG A C 1
ATOM 668 O O . ARG A 1 87 ? 10.184 -1.601 -17.762 1.00 74.06 87 ARG A O 1
ATOM 675 N N . PHE A 1 88 ? 9.995 0.086 -16.270 1.00 78.94 88 PHE A N 1
ATOM 676 C CA . PHE A 1 88 ? 10.993 0.975 -16.874 1.00 78.94 88 PHE A CA 1
ATOM 677 C C . PHE A 1 88 ? 12.358 0.296 -17.037 1.00 78.94 88 PHE A C 1
ATOM 679 O O . PHE A 1 88 ? 12.905 0.223 -18.134 1.00 78.94 88 PHE A O 1
ATOM 686 N N . TRP A 1 89 ? 12.912 -0.218 -15.938 1.00 77.19 89 TRP A N 1
ATOM 687 C CA . TRP A 1 89 ? 14.266 -0.761 -15.923 1.00 77.19 89 TRP A CA 1
ATOM 688 C C . TRP A 1 89 ? 14.382 -2.077 -16.688 1.00 77.19 89 TRP A C 1
ATOM 690 O O . TRP A 1 89 ? 15.438 -2.337 -17.254 1.00 77.19 89 TRP A O 1
ATOM 700 N N . ARG A 1 90 ? 13.294 -2.849 -16.814 1.00 81.25 90 ARG A N 1
ATOM 701 C CA . ARG A 1 90 ? 13.264 -4.072 -17.631 1.00 81.25 90 ARG A CA 1
ATOM 702 C C . ARG A 1 90 ? 13.615 -3.819 -19.101 1.00 81.25 90 ARG A C 1
ATOM 704 O O . ARG A 1 90 ? 14.155 -4.707 -19.754 1.00 81.25 90 ARG A O 1
ATOM 711 N N . HIS A 1 91 ? 13.356 -2.621 -19.633 1.00 78.38 91 HIS A N 1
ATOM 712 C CA . HIS A 1 91 ? 13.797 -2.262 -20.989 1.00 78.38 91 HIS A CA 1
ATOM 713 C C . HIS A 1 91 ? 15.328 -2.284 -21.133 1.00 78.38 91 HIS A C 1
ATOM 715 O O . HIS A 1 91 ? 15.834 -2.492 -22.232 1.00 78.38 91 HIS A O 1
ATOM 721 N N . PHE A 1 92 ? 16.055 -2.129 -20.023 1.00 80.44 92 PHE A N 1
ATOM 722 C CA . PHE A 1 92 ? 17.512 -2.105 -19.972 1.00 80.44 92 PHE A CA 1
ATOM 723 C C . PHE A 1 92 ? 18.148 -3.438 -19.535 1.00 80.44 92 PHE A C 1
ATOM 725 O O . PHE A 1 92 ? 19.372 -3.553 -19.584 1.00 80.44 92 PHE A O 1
ATOM 732 N N . ASP A 1 93 ? 17.361 -4.463 -19.175 1.00 80.38 93 ASP A N 1
ATOM 733 C CA . ASP A 1 93 ? 17.864 -5.800 -18.803 1.00 80.38 93 ASP A CA 1
ATOM 734 C C . ASP A 1 93 ? 18.832 -6.410 -19.842 1.00 80.38 93 ASP A C 1
ATOM 736 O O . ASP A 1 93 ? 19.860 -6.952 -19.429 1.00 80.38 93 ASP A O 1
ATOM 740 N N . PRO A 1 94 ? 18.607 -6.288 -21.173 1.00 77.38 94 PRO A N 1
ATOM 741 C CA . PRO A 1 94 ? 19.550 -6.791 -22.175 1.00 77.38 94 PRO A CA 1
ATOM 742 C C . PRO A 1 94 ? 20.938 -6.143 -22.097 1.00 77.38 94 PRO A C 1
ATOM 744 O O . PRO A 1 94 ? 21.914 -6.758 -22.514 1.00 77.38 94 PRO A O 1
ATOM 747 N N . TYR A 1 95 ? 21.039 -4.929 -21.546 1.00 70.81 95 TYR A N 1
ATOM 748 C CA . TYR A 1 95 ? 22.288 -4.171 -21.428 1.00 70.81 95 TYR A CA 1
ATOM 749 C C . TYR A 1 95 ? 22.996 -4.383 -20.079 1.00 70.81 95 TYR A C 1
ATOM 751 O O . TYR A 1 95 ? 24.162 -4.011 -19.931 1.00 70.81 95 TYR A O 1
ATOM 759 N N . ALA A 1 96 ? 22.340 -5.017 -19.099 1.00 67.19 96 ALA A N 1
ATOM 760 C CA . ALA A 1 96 ? 22.895 -5.242 -17.762 1.00 67.19 96 ALA A CA 1
ATOM 761 C C . ALA A 1 96 ? 24.143 -6.149 -17.779 1.00 67.19 96 ALA A C 1
ATOM 763 O O . ALA A 1 96 ? 25.096 -5.917 -17.030 1.00 67.19 96 ALA A O 1
ATOM 764 N N . ASP A 1 97 ? 24.181 -7.127 -18.690 1.00 63.53 97 ASP A N 1
ATOM 765 C CA . ASP A 1 97 ? 25.305 -8.059 -18.854 1.00 63.53 97 ASP A CA 1
ATOM 766 C C . ASP A 1 97 ? 26.523 -7.423 -19.556 1.00 63.53 97 ASP A C 1
ATOM 768 O O . ASP A 1 97 ? 27.665 -7.850 -19.352 1.00 63.53 97 ASP A O 1
ATOM 772 N N . PHE A 1 98 ? 26.319 -6.356 -20.337 1.00 59.75 98 PHE A N 1
ATOM 773 C CA . PHE A 1 98 ? 27.394 -5.664 -21.061 1.00 59.75 98 PHE A CA 1
ATOM 774 C C . PHE A 1 98 ? 28.305 -4.854 -20.127 1.00 59.75 98 PHE A C 1
ATOM 776 O O . PHE A 1 98 ? 29.502 -4.721 -20.388 1.00 59.75 98 PHE A O 1
ATOM 783 N N . VAL A 1 99 ? 27.786 -4.398 -18.981 1.00 53.78 99 VAL A N 1
ATOM 784 C CA . VAL A 1 99 ? 28.562 -3.671 -17.959 1.00 53.78 99 VAL A CA 1
ATOM 785 C C . VAL A 1 99 ? 29.678 -4.547 -17.364 1.00 53.78 99 VAL A C 1
ATOM 787 O O . VAL A 1 99 ? 30.742 -4.040 -17.003 1.00 53.78 99 VAL A O 1
ATOM 790 N N . GLY A 1 100 ? 29.493 -5.874 -17.319 1.00 50.72 100 GLY A N 1
ATOM 791 C CA . GLY A 1 100 ? 30.497 -6.834 -16.840 1.00 50.72 100 GLY A CA 1
ATOM 792 C C . GLY A 1 100 ? 31.621 -7.147 -17.839 1.00 50.72 100 GLY A C 1
ATOM 793 O O . GLY A 1 100 ? 32.689 -7.615 -17.434 1.00 50.72 100 GLY A O 1
ATOM 794 N N . LEU A 1 101 ? 31.412 -6.862 -19.128 1.00 51.25 101 LEU A N 1
ATOM 795 C CA . LEU A 1 101 ? 32.372 -7.107 -20.213 1.00 51.25 101 LEU A CA 1
ATOM 796 C C . LEU A 1 101 ? 33.295 -5.904 -20.489 1.00 51.25 101 LEU A C 1
ATOM 798 O O . LEU A 1 101 ? 34.257 -6.031 -21.245 1.00 51.25 101 LEU A O 1
ATOM 802 N N . ASN A 1 102 ? 33.071 -4.777 -19.803 1.00 48.09 102 ASN A N 1
ATOM 803 C CA . ASN A 1 102 ? 33.759 -3.487 -19.954 1.00 48.09 102 ASN A CA 1
ATOM 804 C C . ASN A 1 102 ? 35.229 -3.461 -19.458 1.00 48.09 102 ASN A C 1
ATOM 806 O O . ASN A 1 102 ? 35.724 -2.453 -18.962 1.00 48.09 102 ASN A O 1
ATOM 810 N N . LYS A 1 103 ? 35.933 -4.599 -19.512 1.00 53.09 103 LYS A N 1
ATOM 811 C CA . LYS A 1 103 ? 37.381 -4.686 -19.246 1.00 53.09 103 LYS A CA 1
ATOM 812 C C . LYS A 1 103 ? 38.223 -4.807 -20.513 1.00 53.09 103 LYS A C 1
ATOM 814 O O . LYS A 1 103 ? 39.441 -4.721 -20.411 1.00 53.09 103 LYS A O 1
ATOM 819 N N . ASN A 1 104 ? 37.598 -5.002 -21.672 1.00 50.88 104 ASN A N 1
ATOM 820 C CA . ASN A 1 104 ? 38.270 -5.010 -22.965 1.00 50.88 104 ASN A CA 1
ATOM 821 C C . ASN A 1 104 ? 37.502 -4.053 -23.890 1.00 50.88 104 ASN A C 1
ATOM 823 O O . ASN A 1 104 ? 36.309 -4.251 -24.097 1.00 50.88 104 ASN A O 1
ATOM 827 N N . ASP A 1 105 ? 38.184 -3.020 -24.383 1.00 53.16 105 ASP A N 1
ATOM 828 C CA . ASP A 1 105 ? 37.679 -1.838 -25.110 1.00 53.16 105 ASP A CA 1
ATOM 829 C C . ASP A 1 105 ? 37.001 -2.114 -26.481 1.00 53.16 105 ASP A C 1
ATOM 831 O O . ASP A 1 105 ? 37.275 -1.411 -27.449 1.00 53.16 105 ASP A O 1
ATOM 835 N N . ASP A 1 106 ? 36.138 -3.128 -26.614 1.00 54.50 106 ASP A N 1
ATOM 836 C CA . ASP A 1 106 ? 35.585 -3.540 -27.922 1.00 54.50 106 ASP A CA 1
ATOM 837 C C . ASP A 1 106 ? 34.056 -3.723 -27.944 1.00 54.50 106 ASP A C 1
ATOM 839 O O . ASP A 1 106 ? 33.507 -4.432 -28.786 1.00 54.50 106 ASP A O 1
ATOM 843 N N . ILE A 1 107 ? 33.334 -3.082 -27.018 1.00 56.28 107 ILE A N 1
ATOM 844 C CA . ILE A 1 107 ? 31.867 -3.031 -27.065 1.00 56.28 107 ILE A CA 1
ATOM 845 C C . ILE A 1 107 ? 31.461 -1.696 -27.694 1.00 56.28 107 ILE A C 1
ATOM 847 O O . ILE A 1 107 ? 31.412 -0.671 -27.018 1.00 56.28 107 ILE A O 1
ATOM 851 N N . ASN A 1 108 ? 31.169 -1.712 -28.998 1.00 60.47 108 ASN A N 1
ATOM 852 C CA . ASN A 1 108 ? 30.402 -0.650 -29.654 1.00 60.47 108 ASN A CA 1
ATOM 853 C C . ASN A 1 108 ? 28.970 -0.715 -29.115 1.00 60.47 108 ASN A C 1
ATOM 855 O O . ASN A 1 108 ? 28.128 -1.431 -29.652 1.00 60.47 108 ASN A O 1
ATOM 859 N N . ILE A 1 109 ? 28.727 -0.036 -27.999 1.00 62.41 109 ILE A N 1
ATOM 860 C CA . ILE A 1 109 ? 27.373 0.211 -27.522 1.00 62.41 109 ILE A CA 1
ATOM 861 C C . ILE A 1 109 ? 26.775 1.253 -28.468 1.00 62.41 109 ILE A C 1
ATOM 863 O O . ILE A 1 109 ? 27.291 2.366 -28.552 1.00 62.41 109 ILE A O 1
ATOM 867 N N . ASP A 1 110 ? 25.739 0.868 -29.209 1.00 73.44 110 ASP A N 1
ATOM 868 C CA . ASP A 1 110 ? 25.034 1.765 -30.120 1.00 73.44 110 ASP A CA 1
ATOM 869 C C . ASP A 1 110 ? 24.227 2.786 -29.300 1.00 73.44 110 ASP A C 1
ATOM 871 O O . ASP A 1 110 ? 23.260 2.451 -28.612 1.00 73.44 110 ASP A O 1
ATOM 875 N N . GLU A 1 111 ? 24.691 4.035 -29.309 1.00 72.25 111 GLU A N 1
ATOM 876 C CA . GLU A 1 111 ? 24.094 5.138 -28.554 1.00 72.25 111 GLU A CA 1
ATOM 877 C C . GLU A 1 111 ? 22.674 5.447 -29.060 1.00 72.25 111 GLU A C 1
ATOM 879 O O . GLU A 1 111 ? 21.786 5.709 -28.246 1.00 72.25 111 GLU A O 1
ATOM 884 N N . ASP A 1 112 ? 22.427 5.285 -30.367 1.00 77.25 112 ASP A N 1
ATOM 885 C CA . ASP A 1 112 ? 21.107 5.460 -30.985 1.00 77.25 112 ASP A CA 1
ATOM 886 C C . ASP A 1 112 ? 20.136 4.346 -30.536 1.00 77.25 112 ASP A C 1
ATOM 888 O O . ASP A 1 112 ? 18.934 4.573 -30.348 1.00 77.25 112 ASP A O 1
ATOM 892 N N . GLU A 1 113 ? 20.651 3.131 -30.319 1.00 77.94 113 GLU A N 1
ATOM 893 C CA . GLU A 1 113 ? 19.879 1.994 -29.806 1.00 77.94 113 GLU A CA 1
ATOM 894 C C . GLU A 1 113 ? 19.459 2.222 -28.346 1.00 77.94 113 GLU A C 1
ATOM 896 O O . GLU A 1 113 ? 18.286 2.050 -28.005 1.00 77.94 113 GLU A O 1
ATOM 901 N N . ILE A 1 114 ? 20.380 2.685 -27.492 1.00 78.19 114 ILE A N 1
ATOM 902 C CA . ILE A 1 114 ? 20.073 3.031 -26.095 1.00 78.19 114 ILE A CA 1
ATOM 903 C C . ILE A 1 114 ? 19.075 4.189 -26.018 1.00 78.19 114 ILE A C 1
ATOM 905 O O . ILE A 1 114 ? 18.145 4.138 -25.205 1.00 78.19 114 ILE A O 1
ATOM 909 N N . GLU A 1 115 ? 19.237 5.220 -26.849 1.00 80.31 115 GLU A N 1
ATOM 910 C CA . GLU A 1 115 ? 18.316 6.356 -26.881 1.00 80.31 115 GLU A CA 1
ATOM 911 C C . GLU A 1 115 ? 16.900 5.899 -27.272 1.00 80.31 115 GLU A C 1
ATOM 913 O O . GLU A 1 115 ? 15.919 6.254 -26.615 1.00 80.31 115 GLU A O 1
ATOM 918 N N . SER A 1 116 ? 16.783 5.021 -28.273 1.00 83.62 116 SER A N 1
ATOM 919 C CA . SER A 1 116 ? 15.513 4.407 -28.679 1.00 83.62 116 SER A CA 1
ATOM 920 C C . SER A 1 116 ? 14.866 3.585 -27.556 1.00 83.62 116 SER A C 1
ATOM 922 O O . SER A 1 116 ? 13.665 3.707 -27.296 1.00 83.62 116 SER A O 1
ATOM 924 N N . VAL A 1 117 ? 15.647 2.773 -26.838 1.00 83.06 117 VAL A N 1
ATOM 925 C CA . VAL A 1 117 ? 15.164 1.985 -25.691 1.00 83.06 117 VAL A CA 1
ATOM 926 C C . VAL A 1 117 ? 14.646 2.893 -24.574 1.00 83.06 117 VAL A C 1
ATOM 928 O O . VAL A 1 117 ? 13.573 2.630 -24.023 1.00 83.06 117 VAL A O 1
ATOM 931 N N . LEU A 1 118 ? 15.347 3.994 -24.288 1.00 83.75 118 LEU A N 1
ATOM 932 C CA . LEU A 1 118 ? 14.910 4.999 -23.321 1.00 83.75 118 LEU A CA 1
ATOM 933 C C . LEU A 1 118 ? 13.593 5.664 -23.741 1.00 83.75 118 LEU A C 1
ATOM 935 O O . LEU A 1 118 ? 12.681 5.764 -22.918 1.00 83.75 118 LEU A O 1
ATOM 939 N N . TYR A 1 119 ? 13.462 6.087 -25.003 1.00 84.88 119 TYR A N 1
ATOM 940 C CA . TYR A 1 119 ? 12.218 6.685 -25.498 1.00 84.88 119 TYR A CA 1
ATOM 941 C C . TYR A 1 119 ? 11.036 5.722 -25.393 1.00 84.88 119 TYR A C 1
ATOM 943 O O . TYR A 1 119 ? 9.978 6.121 -24.910 1.00 84.88 119 TYR A O 1
ATOM 951 N N . ASN A 1 120 ? 11.223 4.456 -25.768 1.00 84.81 120 ASN A N 1
ATOM 952 C CA . ASN A 1 120 ? 10.169 3.445 -25.682 1.00 84.81 120 ASN A CA 1
ATOM 953 C C . ASN A 1 120 ? 9.740 3.186 -24.228 1.00 84.81 120 ASN A C 1
ATOM 955 O O . ASN A 1 120 ? 8.546 3.110 -23.941 1.00 84.81 120 ASN A O 1
ATOM 959 N N . ALA A 1 121 ? 10.696 3.103 -23.296 1.00 84.75 121 ALA A N 1
ATOM 960 C CA . ALA A 1 121 ? 10.403 2.924 -21.874 1.00 84.75 121 ALA A CA 1
ATOM 961 C C . ALA A 1 121 ? 9.628 4.122 -21.286 1.00 84.75 121 ALA A C 1
ATOM 963 O O . ALA A 1 121 ? 8.695 3.950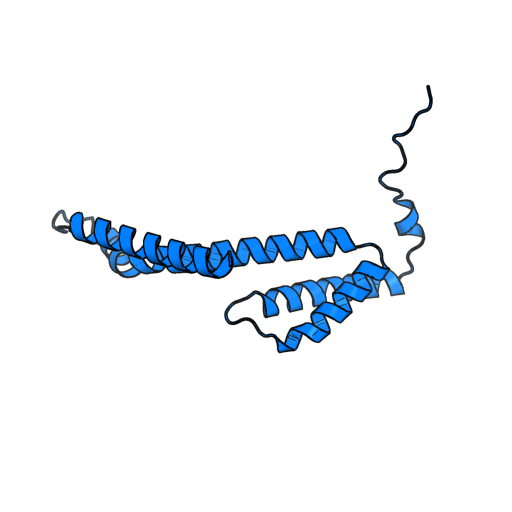 -20.498 1.00 84.75 121 ALA A O 1
ATOM 964 N N . LEU A 1 122 ? 9.991 5.347 -21.687 1.00 85.31 122 LEU A N 1
ATOM 965 C CA . LEU A 1 122 ? 9.294 6.573 -21.284 1.00 85.31 122 LEU A CA 1
ATOM 966 C C . LEU A 1 122 ? 7.892 6.685 -21.900 1.00 85.31 122 LEU A C 1
ATOM 968 O O . LEU A 1 122 ? 6.965 7.146 -21.228 1.00 85.31 122 LEU A O 1
ATOM 972 N N . GLU A 1 123 ? 7.719 6.267 -23.155 1.00 88.06 123 GLU A N 1
ATOM 973 C CA . GLU A 1 123 ? 6.420 6.239 -23.830 1.00 88.06 123 GLU A CA 1
ATOM 974 C C . GLU A 1 123 ? 5.467 5.229 -23.174 1.00 88.06 123 GLU A C 1
ATOM 976 O O . GLU A 1 123 ? 4.334 5.597 -22.858 1.00 88.06 123 GLU A O 1
ATOM 981 N N . GLU A 1 124 ? 5.925 4.007 -22.864 1.00 83.81 124 GLU A N 1
ATOM 982 C CA . GLU A 1 124 ? 5.104 2.992 -22.180 1.00 83.81 124 GLU A CA 1
ATOM 983 C C . GLU A 1 124 ? 4.575 3.510 -20.829 1.00 83.81 124 GLU A C 1
ATOM 985 O O . GLU A 1 124 ? 3.378 3.412 -20.544 1.00 83.81 124 GLU A O 1
ATOM 990 N N . ILE A 1 125 ? 5.434 4.139 -20.021 1.00 79.81 125 ILE A N 1
ATOM 991 C CA . ILE A 1 125 ? 5.036 4.714 -18.723 1.00 79.81 125 ILE A CA 1
ATOM 992 C C . ILE A 1 125 ? 4.088 5.898 -18.894 1.00 79.81 125 ILE A C 1
ATOM 994 O O . ILE A 1 125 ? 3.146 6.052 -18.115 1.00 79.81 125 ILE A O 1
ATOM 998 N N . SER A 1 126 ? 4.308 6.731 -19.911 1.00 81.25 126 SER A N 1
ATOM 999 C CA . SER A 1 126 ? 3.443 7.881 -20.191 1.00 81.25 126 SER A CA 1
ATOM 1000 C C . SER A 1 126 ? 2.031 7.447 -20.594 1.00 81.25 126 SER A C 1
ATOM 1002 O O . SER A 1 126 ? 1.053 8.057 -20.158 1.00 81.25 126 SER A O 1
ATOM 1004 N N . ILE A 1 127 ? 1.915 6.378 -21.388 1.00 82.75 127 ILE A N 1
ATOM 1005 C CA . ILE A 1 127 ? 0.630 5.795 -21.800 1.00 82.75 127 ILE A CA 1
ATOM 1006 C C . ILE A 1 127 ? -0.094 5.175 -20.602 1.00 82.75 127 ILE A C 1
ATOM 1008 O O . IL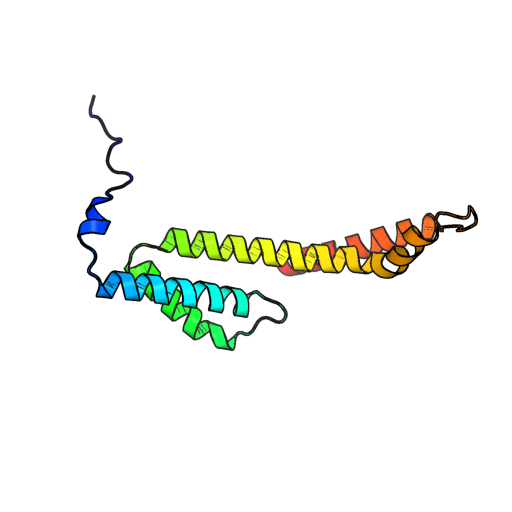E A 1 127 ? -1.280 5.442 -20.401 1.00 82.75 127 ILE A O 1
ATOM 1012 N N . GLU A 1 128 ? 0.607 4.380 -19.792 1.00 76.81 128 GLU A N 1
ATOM 1013 C CA . GLU A 1 128 ? 0.036 3.770 -18.586 1.00 76.81 128 GLU A CA 1
ATOM 1014 C C . GLU A 1 128 ? -0.469 4.852 -17.619 1.00 76.81 128 GLU A C 1
ATOM 1016 O O . GLU A 1 128 ? -1.606 4.789 -17.152 1.00 76.81 128 GLU A O 1
ATOM 1021 N N . LYS A 1 129 ? 0.317 5.915 -17.404 1.00 75.12 129 LYS A N 1
ATOM 1022 C CA . LYS A 1 129 ? -0.091 7.068 -16.592 1.00 75.12 129 LYS A CA 1
ATOM 1023 C C . LYS A 1 129 ? -1.381 7.716 -17.115 1.00 75.12 129 LYS A C 1
ATOM 1025 O O . LYS A 1 129 ? -2.307 7.935 -16.340 1.00 75.12 129 LYS A O 1
ATOM 1030 N N . GLN A 1 130 ? -1.483 7.973 -18.422 1.00 76.06 130 GLN A N 1
ATOM 1031 C CA . GLN A 1 130 ? -2.701 8.540 -19.022 1.00 76.06 130 GLN A CA 1
ATOM 1032 C C . GLN A 1 130 ? -3.931 7.635 -18.899 1.00 76.06 130 GLN A C 1
ATOM 1034 O O . GLN A 1 130 ? -5.055 8.139 -18.885 1.00 76.06 130 GLN A O 1
ATOM 1039 N N . TYR A 1 131 ? -3.746 6.313 -18.873 1.00 71.31 131 TYR A N 1
ATOM 1040 C CA . TYR A 1 131 ? -4.844 5.370 -18.675 1.00 71.31 131 TYR A CA 1
ATOM 1041 C C . TYR A 1 131 ? -5.386 5.434 -17.243 1.00 71.31 131 TYR A C 1
ATOM 1043 O O . TYR A 1 131 ? -6.596 5.373 -17.055 1.00 71.31 131 TYR A O 1
ATOM 1051 N N . GLN A 1 132 ? -4.508 5.603 -16.253 1.00 64.88 132 GLN A N 1
ATOM 1052 C CA . GLN A 1 132 ? -4.897 5.659 -14.842 1.00 64.88 132 GLN A CA 1
ATOM 1053 C C . GLN A 1 132 ? -5.489 7.008 -14.408 1.00 64.88 132 GLN A C 1
ATOM 1055 O O . GLN A 1 132 ? -6.253 7.060 -13.450 1.00 64.88 132 GLN A O 1
ATOM 1060 N N . GLU A 1 133 ? -5.155 8.098 -15.104 1.00 73.12 133 GLU A N 1
ATOM 1061 C CA . GLU A 1 133 ? -5.669 9.450 -14.825 1.00 73.12 133 GLU A CA 1
ATOM 1062 C C . GLU A 1 133 ? -7.064 9.737 -15.439 1.00 73.12 133 GLU A C 1
ATOM 1064 O O . GLU A 1 133 ? -7.556 10.863 -15.329 1.00 73.12 133 GLU A O 1
ATOM 1069 N N . LYS A 1 134 ? -7.701 8.758 -16.099 1.00 54.69 134 LYS A N 1
ATOM 1070 C CA . LYS A 1 134 ? -9.034 8.872 -16.727 1.00 54.69 134 LYS A CA 1
ATOM 1071 C C . LYS A 1 134 ? -10.148 8.272 -15.879 1.00 54.69 134 LYS A C 1
ATOM 1073 O O . LYS A 1 134 ? -11.243 8.882 -15.887 1.00 54.69 134 LYS A O 1
#

Secondary structure (DSSP, 8-state):
-----S-S--GGGGGG--HHHHHHHHHHHHHHHHHHHHHHSTT--GGGHHHHHHHHHHHHHTT-HHHHHHHHHHHHHHHHHHHHHHHHHHTTHHHHTGGGGTTSS-----HHHHHHHHHHHHHHHHHHHHHHT-

pLDDT: mean 79.11, std 14.58, range [40.19, 96.31]

Organism: NCBI:txid97028